Protein AF-A0A382FXB4-F1 (afdb_monomer_lite)

Secondary structure (DSSP, 8-state):
----------------------------S---SEEEEEEES-S---TTPPP-EEEEEEE-SSSPEEEEESSS-----EEEPTTS-EEEETTTT-------EEEEE-TT-EEEEEE-

Organism: NCBI:txid408172

Foldseek 3Di:
DDDDDDDDDDDDDDDDDDDDDPPPPPDPPPPPQKDWDKDWPDPDDDPPDDIKIKIKIWGQDQAKDKDKDQWQDDDKDFDADPVRHTPDIPCVPPDTGRDIDMDIAHHGGMDMDMDD

InterPro domains:
  IPR020481 Intracellular proteinase inhibitor BsuPI [PF12690] (39-116)
  IPR038144 Intracellular proteinase inhibitor [G3DSA:2.60.40.2360] (33-116)

pLDDT: mean 81.65, std 23.63, range [24.41, 98.44]

Radius of gyration: 22.12 Å; chains: 1; bounding box: 51×22×64 Å

Sequence (116 aa):
VLVIGKALVHCALITLSACGARSEQLEPANRVQVAVSVTADQETYAPGDVIELRLELQNDTDRPLVLDFSTSQRYDFTILGSEGDTVWSSSAGRNFMQMLGQETVQPGQNLLYSEQ

Structure (mmCIF, N/CA/C/O backbone):
data_AF-A0A382FXB4-F1
#
_entry.id   AF-A0A382FXB4-F1
#
loop_
_atom_site.group_PDB
_atom_site.id
_atom_site.type_symbol
_atom_site.label_atom_id
_atom_site.label_alt_id
_atom_site.label_comp_id
_atom_site.label_asym_id
_atom_site.label_entity_id
_atom_site.label_seq_id
_atom_site.pdbx_PDB_ins_code
_atom_site.Cartn_x
_atom_site.Cartn_y
_atom_site.Cartn_z
_atom_site.occupancy
_atom_site.B_iso_or_equiv
_atom_site.auth_seq_id
_atom_site.auth_comp_id
_atom_site.auth_asym_id
_atom_site.auth_atom_id
_atom_site.pdbx_PDB_model_num
ATOM 1 N N . VAL A 1 1 ? 23.964 -5.067 -4.891 1.00 33.59 1 VAL A N 1
ATOM 2 C CA . VAL A 1 1 ? 24.653 -5.655 -3.716 1.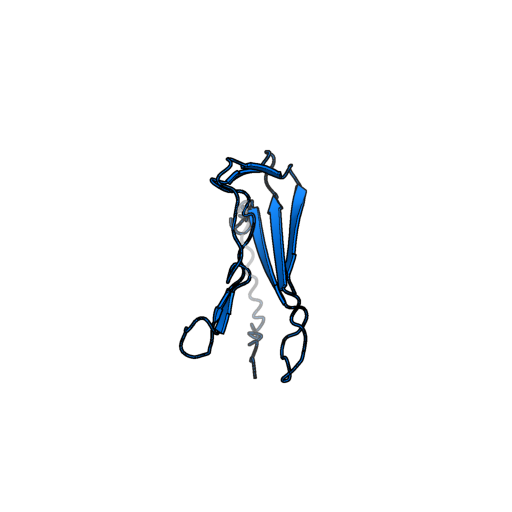00 33.59 1 VAL A CA 1
ATOM 3 C C . VAL A 1 1 ? 24.322 -4.794 -2.513 1.00 33.59 1 VAL A C 1
ATOM 5 O O . VAL A 1 1 ? 24.917 -3.739 -2.336 1.00 33.59 1 VAL A O 1
ATOM 8 N N . LEU A 1 2 ? 23.290 -5.184 -1.768 1.00 24.41 2 LEU A N 1
ATOM 9 C CA . LEU A 1 2 ? 22.816 -4.471 -0.587 1.00 24.41 2 LEU A CA 1
ATOM 10 C C . LEU A 1 2 ? 23.605 -4.984 0.624 1.00 24.41 2 LEU A C 1
ATOM 12 O O . LEU A 1 2 ? 23.471 -6.140 1.014 1.00 24.41 2 LEU A O 1
ATOM 16 N N . VAL A 1 3 ? 24.493 -4.155 1.171 1.00 31.41 3 VAL A N 1
ATOM 17 C CA . VAL A 1 3 ? 25.322 -4.517 2.328 1.00 31.41 3 VAL A CA 1
ATOM 18 C C . VAL A 1 3 ? 24.587 -4.107 3.601 1.00 31.41 3 VAL A C 1
ATOM 20 O O . VAL A 1 3 ? 24.557 -2.932 3.956 1.00 31.41 3 VAL A O 1
ATOM 23 N N . ILE A 1 4 ? 24.001 -5.079 4.301 1.00 37.72 4 ILE A N 1
ATOM 24 C CA . ILE A 1 4 ? 23.424 -4.884 5.636 1.00 37.72 4 ILE A CA 1
ATOM 25 C C . ILE A 1 4 ? 24.563 -5.001 6.657 1.00 37.72 4 ILE A C 1
ATOM 27 O O . ILE A 1 4 ? 25.025 -6.093 6.990 1.00 37.72 4 ILE A O 1
ATOM 31 N N . GLY A 1 5 ? 25.062 -3.859 7.129 1.00 34.69 5 GLY A N 1
ATOM 32 C CA . GLY A 1 5 ? 26.111 -3.794 8.144 1.00 34.69 5 GLY A CA 1
ATOM 33 C C . GLY A 1 5 ? 25.599 -4.225 9.521 1.00 34.69 5 GLY A C 1
ATOM 34 O O . GLY A 1 5 ? 24.890 -3.475 10.185 1.00 34.69 5 GLY A O 1
ATOM 35 N N . LYS A 1 6 ? 25.995 -5.416 9.989 1.00 38.66 6 LYS A N 1
ATOM 36 C CA . LYS A 1 6 ? 25.858 -5.816 11.401 1.00 38.66 6 LYS A CA 1
ATOM 37 C C . LYS A 1 6 ? 26.982 -5.157 12.202 1.00 38.66 6 LYS A C 1
ATOM 39 O O . LYS A 1 6 ? 28.134 -5.575 12.118 1.00 38.66 6 LYS A O 1
ATOM 44 N N . ALA A 1 7 ? 26.652 -4.120 12.966 1.00 38.03 7 ALA A N 1
ATOM 45 C CA . ALA A 1 7 ? 27.581 -3.500 13.902 1.00 38.03 7 ALA A CA 1
ATOM 46 C C . ALA A 1 7 ? 27.934 -4.486 15.034 1.00 38.03 7 ALA A C 1
ATOM 48 O O . ALA A 1 7 ? 27.070 -4.928 15.790 1.00 38.03 7 ALA A O 1
ATOM 49 N N . LEU A 1 8 ? 29.216 -4.838 15.135 1.00 42.81 8 LEU A N 1
ATOM 50 C CA . LEU A 1 8 ? 29.810 -5.569 16.255 1.00 42.81 8 LEU A CA 1
ATOM 51 C C . LEU A 1 8 ? 30.024 -4.595 17.422 1.00 42.81 8 LEU A C 1
ATOM 53 O O . LEU A 1 8 ? 30.941 -3.778 17.378 1.00 42.81 8 LEU A O 1
ATOM 57 N N . VAL A 1 9 ? 29.211 -4.687 18.474 1.00 43.97 9 VAL A N 1
ATOM 58 C CA . VAL A 1 9 ? 29.450 -3.956 19.728 1.00 43.97 9 VAL A CA 1
ATOM 59 C C . VAL A 1 9 ? 30.146 -4.894 20.710 1.00 43.97 9 VAL A C 1
ATOM 61 O O . VAL A 1 9 ? 29.598 -5.915 21.117 1.00 43.97 9 VAL A O 1
ATOM 64 N N . HIS A 1 10 ? 31.393 -4.559 21.041 1.00 32.78 10 HIS A N 1
ATOM 65 C CA . HIS A 1 10 ? 32.232 -5.285 21.989 1.00 32.78 10 HIS A CA 1
ATOM 66 C C . HIS A 1 10 ? 31.715 -5.112 23.424 1.00 32.78 10 HIS A C 1
ATOM 68 O O . HIS A 1 10 ? 31.603 -3.995 23.927 1.00 32.78 10 HIS A O 1
ATOM 74 N N . CYS A 1 11 ? 31.463 -6.238 24.095 1.00 34.72 11 CYS A N 1
ATOM 75 C CA . CYS A 1 11 ? 31.281 -6.328 25.539 1.00 34.72 11 CYS A CA 1
ATOM 76 C C . CYS A 1 11 ? 32.518 -5.793 26.280 1.00 34.72 11 CYS A C 1
ATOM 78 O O . CYS A 1 11 ? 33.592 -6.386 26.200 1.00 34.72 11 CYS A O 1
ATOM 80 N N . ALA A 1 12 ? 32.341 -4.745 27.082 1.00 40.06 12 ALA A N 1
ATOM 81 C CA . ALA A 1 12 ? 33.223 -4.426 28.200 1.00 40.06 12 ALA A CA 1
ATOM 82 C C . ALA A 1 12 ? 32.362 -4.311 29.467 1.00 40.06 12 ALA A C 1
ATOM 84 O O . ALA A 1 12 ? 31.653 -3.329 29.675 1.00 40.06 12 ALA A O 1
ATOM 85 N N . LEU A 1 13 ? 32.386 -5.366 30.285 1.00 45.91 13 LEU A N 1
ATOM 86 C CA . LEU A 1 13 ? 31.783 -5.420 31.616 1.00 45.91 13 LEU A CA 1
ATOM 87 C C . LEU A 1 13 ? 32.699 -4.689 32.605 1.00 45.91 13 LEU A C 1
ATOM 89 O O . LEU A 1 13 ? 33.792 -5.165 32.901 1.00 45.91 13 LEU A O 1
ATOM 93 N N . ILE A 1 14 ? 32.237 -3.563 33.148 1.00 44.84 14 ILE A N 1
ATOM 94 C CA . ILE A 1 14 ? 32.784 -2.964 34.371 1.00 44.84 14 ILE A CA 1
ATOM 95 C C . ILE A 1 14 ? 31.613 -2.826 35.347 1.00 44.84 14 ILE A C 1
ATOM 97 O O . ILE A 1 14 ? 30.758 -1.961 35.181 1.00 44.84 14 ILE A O 1
ATOM 101 N N . THR A 1 15 ? 31.540 -3.707 36.346 1.00 43.84 15 THR A N 1
ATOM 102 C CA . THR A 1 15 ? 30.530 -3.640 37.411 1.00 43.84 15 THR A CA 1
ATOM 103 C C . THR A 1 15 ? 31.100 -2.913 38.625 1.00 43.84 15 THR A C 1
ATOM 105 O O . THR A 1 15 ? 31.953 -3.461 39.324 1.00 43.84 15 THR A O 1
ATOM 108 N N . LEU A 1 16 ? 30.589 -1.715 38.917 1.00 40.19 16 LEU A N 1
ATOM 109 C CA . LEU A 1 16 ? 30.643 -1.129 40.257 1.00 40.19 16 LEU A CA 1
ATOM 110 C C . LEU A 1 16 ? 29.222 -1.083 40.832 1.00 40.19 16 LEU A C 1
ATOM 112 O O . LEU A 1 16 ? 28.312 -0.514 40.237 1.00 40.19 16 LEU A O 1
ATOM 116 N N . SER A 1 17 ? 29.060 -1.721 41.990 1.00 57.00 17 SER A N 1
ATOM 117 C CA . SER A 1 17 ? 27.840 -1.747 42.796 1.00 57.00 17 SER A CA 1
ATO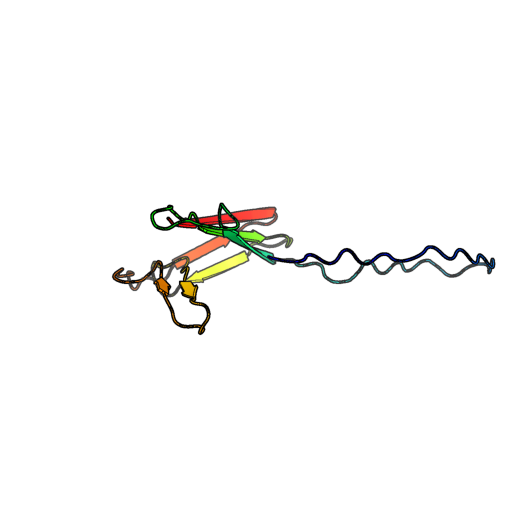M 118 C C . SER A 1 17 ? 27.628 -0.393 43.471 1.00 57.00 17 SER A C 1
ATOM 120 O O . SER A 1 17 ? 28.476 0.053 44.245 1.00 57.00 17 SER A O 1
ATOM 122 N N . ALA A 1 18 ? 26.484 0.234 43.207 1.00 43.00 18 ALA A N 1
ATOM 123 C CA . ALA A 1 18 ? 25.939 1.300 44.033 1.00 43.00 18 ALA A CA 1
ATOM 124 C C . ALA A 1 18 ? 24.439 1.049 44.245 1.00 43.00 18 ALA A C 1
ATOM 126 O O . ALA A 1 18 ? 23.689 0.747 43.320 1.00 43.00 18 ALA A O 1
ATOM 127 N N . CYS A 1 19 ? 24.048 1.110 45.511 1.00 51.81 19 CYS A N 1
ATOM 128 C CA . CYS A 1 19 ? 22.743 0.773 46.053 1.00 51.81 19 CYS A CA 1
ATOM 129 C C . CYS A 1 19 ? 21.643 1.731 45.554 1.00 51.81 19 CYS A C 1
ATOM 131 O O . CYS A 1 19 ? 21.826 2.943 45.595 1.00 51.81 19 CYS A O 1
ATOM 133 N N . GLY A 1 20 ? 20.487 1.184 45.162 1.00 49.84 20 GLY A N 1
ATOM 134 C CA . GLY A 1 20 ? 19.193 1.873 45.210 1.00 49.84 20 GLY A CA 1
ATOM 135 C C . GLY A 1 20 ? 19.003 3.097 44.309 1.00 49.84 20 GLY A C 1
ATOM 136 O O . GLY A 1 20 ? 18.843 4.206 44.805 1.00 49.84 20 GLY A O 1
ATOM 137 N N . ALA A 1 21 ? 18.856 2.877 43.004 1.00 40.59 21 ALA A N 1
ATOM 138 C CA . ALA A 1 21 ? 18.048 3.745 42.154 1.00 40.59 21 ALA A CA 1
ATOM 139 C C . ALA A 1 21 ? 17.050 2.862 41.403 1.00 40.59 21 ALA A C 1
ATOM 141 O O . ALA A 1 21 ? 17.425 1.922 40.706 1.00 40.59 21 ALA A O 1
ATOM 142 N N . ARG A 1 22 ? 15.765 3.133 41.637 1.00 41.84 22 ARG A N 1
ATOM 143 C CA . ARG A 1 22 ? 14.611 2.542 40.960 1.00 41.84 22 ARG A CA 1
ATOM 144 C C . ARG A 1 22 ? 14.884 2.501 39.456 1.00 41.84 22 ARG A C 1
ATOM 146 O O . ARG A 1 22 ? 15.084 3.544 38.844 1.00 41.84 22 ARG A O 1
ATOM 153 N N . SER A 1 23 ? 14.915 1.300 38.886 1.00 42.44 23 SER A N 1
ATOM 154 C CA . SER A 1 23 ? 15.028 1.088 37.447 1.00 42.44 23 SER A CA 1
ATOM 155 C C . SER A 1 23 ? 13.754 1.599 36.777 1.00 42.44 23 SER A C 1
ATOM 157 O O . SER A 1 23 ? 12.818 0.845 36.534 1.00 42.44 23 SER A O 1
ATOM 159 N N . GLU A 1 24 ? 13.690 2.895 36.491 1.00 50.75 24 GLU A N 1
ATOM 160 C CA . GLU A 1 24 ? 12.840 3.400 35.419 1.00 50.75 24 GLU A CA 1
ATOM 161 C C . GLU A 1 24 ? 13.532 3.025 34.112 1.00 50.75 24 GLU A C 1
ATOM 163 O O . GLU A 1 24 ? 14.180 3.831 33.449 1.00 50.75 24 GLU A O 1
ATOM 168 N N . GLN A 1 25 ? 13.440 1.738 33.779 1.00 41.00 25 GLN A N 1
ATOM 169 C CA . GLN A 1 25 ? 13.664 1.283 32.425 1.00 41.00 25 GLN A CA 1
ATOM 170 C C . GLN A 1 25 ? 12.502 1.830 31.599 1.00 41.00 25 GLN A C 1
ATOM 172 O O . GLN A 1 25 ? 11.452 1.207 31.456 1.00 41.00 25 GLN A O 1
ATOM 177 N N . LEU A 1 26 ? 12.662 3.066 31.133 1.00 47.16 26 LEU A N 1
ATOM 178 C CA . LEU A 1 26 ? 11.868 3.596 30.044 1.00 47.16 26 LEU A CA 1
ATOM 179 C C . LEU A 1 26 ? 12.305 2.823 28.803 1.00 47.16 26 LEU A C 1
ATOM 181 O O . LEU A 1 26 ? 13.272 3.171 28.128 1.00 47.16 26 LEU A O 1
ATOM 185 N N . GLU A 1 27 ? 11.609 1.711 28.575 1.00 56.81 27 GLU A N 1
ATOM 186 C CA . GLU A 1 27 ? 11.511 1.042 27.283 1.00 56.81 27 GLU A CA 1
ATOM 187 C C . GLU A 1 27 ? 11.429 2.109 26.178 1.00 56.81 27 GLU A C 1
ATOM 189 O O . GLU A 1 27 ? 10.722 3.110 26.359 1.00 56.81 27 GLU A O 1
ATOM 194 N N . PRO A 1 28 ? 12.149 1.948 25.054 1.00 50.91 28 PRO A N 1
ATOM 195 C CA . PRO A 1 28 ? 12.221 2.977 24.030 1.00 50.91 28 PRO A CA 1
ATOM 196 C C . PRO A 1 28 ? 10.804 3.355 23.594 1.00 50.91 28 PRO A C 1
ATOM 198 O O . PRO A 1 28 ? 10.043 2.529 23.090 1.00 50.91 28 PRO A O 1
ATOM 201 N N . ALA A 1 29 ? 10.444 4.618 23.817 1.00 53.75 29 ALA A N 1
ATOM 202 C CA . ALA A 1 29 ? 9.155 5.199 23.472 1.00 53.75 29 ALA A CA 1
ATOM 203 C C . ALA A 1 29 ? 9.022 5.402 21.953 1.00 53.75 29 ALA A C 1
ATOM 205 O O . ALA A 1 29 ? 8.762 6.503 21.481 1.00 53.75 29 ALA A O 1
ATOM 206 N N . ASN A 1 30 ? 9.182 4.328 21.185 1.00 50.28 30 ASN A N 1
ATOM 207 C CA . ASN A 1 30 ? 8.714 4.249 19.813 1.00 50.28 30 ASN A CA 1
ATOM 208 C C . ASN A 1 30 ? 7.673 3.133 19.717 1.00 50.28 30 ASN A C 1
ATOM 210 O O . ASN A 1 30 ? 7.855 2.146 19.007 1.00 50.28 30 ASN A O 1
ATOM 214 N N . ARG A 1 31 ? 6.580 3.264 20.482 1.00 63.03 31 ARG A N 1
ATOM 215 C CA . ARG A 1 31 ? 5.377 2.471 20.221 1.00 63.03 31 ARG A CA 1
ATOM 216 C C . ARG A 1 31 ? 4.775 3.022 18.938 1.00 63.03 31 ARG A C 1
ATOM 218 O O . ARG A 1 31 ? 3.990 3.964 18.979 1.00 63.03 31 ARG A O 1
ATOM 225 N N . VAL A 1 32 ? 5.215 2.489 17.805 1.00 68.69 32 VAL A N 1
ATOM 226 C CA . VAL A 1 32 ? 4.481 2.610 16.547 1.00 68.69 32 VAL A CA 1
ATOM 227 C C . VAL A 1 32 ? 3.108 2.006 16.825 1.00 68.69 32 VAL A C 1
ATOM 229 O O . VAL A 1 32 ? 3.013 0.826 17.132 1.00 68.69 32 VAL A O 1
ATOM 232 N N . GLN A 1 33 ? 2.068 2.839 16.854 1.00 85.38 33 GLN A N 1
ATOM 233 C CA . GLN A 1 33 ? 0.703 2.381 17.146 1.00 85.38 33 GLN A CA 1
ATOM 234 C C . GLN A 1 33 ? -0.056 2.036 15.863 1.00 85.38 33 GLN A C 1
ATOM 236 O O . GLN A 1 33 ? -1.049 1.327 15.899 1.00 85.38 33 GLN A O 1
ATOM 241 N N . VAL A 1 34 ? 0.415 2.536 14.722 1.00 92.56 34 VAL A N 1
ATOM 242 C CA . VAL A 1 34 ? -0.032 2.112 13.399 1.00 92.56 34 VAL A CA 1
ATOM 243 C C . VAL A 1 34 ? 1.220 1.840 12.586 1.00 92.56 34 VAL A C 1
ATOM 245 O O . VAL A 1 34 ? 2.017 2.755 12.369 1.00 92.56 34 VAL A O 1
ATOM 248 N N . ALA A 1 35 ? 1.418 0.590 12.188 1.00 94.75 35 ALA A N 1
ATOM 249 C CA . ALA A 1 35 ? 2.548 0.182 11.369 1.00 94.75 35 ALA A CA 1
ATOM 250 C C . ALA A 1 35 ? 2.098 0.054 9.915 1.00 94.75 35 ALA A C 1
ATOM 252 O O . ALA A 1 35 ? 1.034 -0.489 9.636 1.00 94.75 35 ALA A O 1
ATOM 253 N N . VAL A 1 36 ? 2.909 0.561 8.991 1.00 96.06 36 VAL A N 1
ATOM 254 C CA . VAL A 1 36 ? 2.690 0.397 7.553 1.00 96.06 36 VAL A CA 1
ATOM 255 C C . VAL A 1 36 ? 3.934 -0.237 6.963 1.00 96.06 36 VAL A C 1
ATOM 257 O O . VAL A 1 36 ? 5.045 0.236 7.214 1.00 96.06 36 VAL A O 1
ATOM 260 N N . SER A 1 37 ? 3.756 -1.297 6.186 1.00 96.75 37 SER A N 1
ATOM 261 C CA . SER A 1 37 ? 4.839 -1.957 5.473 1.00 96.75 37 SER A CA 1
ATOM 262 C C . SER A 1 37 ? 4.501 -2.102 3.995 1.00 96.75 37 SER A C 1
ATOM 264 O O . SER A 1 37 ? 3.350 -2.314 3.615 1.00 96.75 37 SER A O 1
ATOM 266 N N . VAL A 1 38 ? 5.524 -1.950 3.158 1.00 97.19 38 VAL A N 1
ATOM 267 C CA . VAL A 1 38 ? 5.461 -2.246 1.729 1.00 97.19 38 VAL A CA 1
ATOM 268 C C . VAL A 1 38 ? 6.519 -3.292 1.445 1.00 97.19 38 VAL A C 1
ATOM 270 O O . VAL A 1 38 ? 7.679 -3.120 1.823 1.00 97.19 38 VAL A O 1
ATOM 273 N N . THR A 1 39 ? 6.118 -4.381 0.803 1.00 97.62 39 THR A N 1
ATOM 274 C CA . THR A 1 39 ? 7.011 -5.484 0.450 1.00 97.62 39 THR A CA 1
ATOM 275 C C . THR A 1 39 ? 6.834 -5.854 -1.011 1.00 97.62 39 THR A C 1
ATOM 277 O O . THR A 1 39 ? 5.764 -5.664 -1.586 1.00 97.62 39 THR A O 1
ATOM 280 N N . ALA A 1 40 ? 7.905 -6.370 -1.597 1.00 97.19 40 ALA A N 1
ATOM 281 C CA . ALA A 1 40 ? 7.871 -7.074 -2.865 1.00 97.19 40 ALA A CA 1
ATOM 282 C C . ALA A 1 40 ? 8.156 -8.558 -2.587 1.00 97.19 40 ALA A C 1
ATOM 284 O O . ALA A 1 40 ? 8.770 -8.884 -1.566 1.00 97.19 40 ALA A O 1
ATOM 285 N N . ASP A 1 41 ? 7.707 -9.459 -3.453 1.00 97.44 41 ASP A N 1
ATOM 286 C CA . ASP A 1 41 ? 7.892 -10.901 -3.270 1.00 97.44 41 ASP A CA 1
ATOM 287 C C . ASP A 1 41 ? 9.357 -11.349 -3.391 1.00 97.44 41 ASP A C 1
ATOM 289 O O . ASP A 1 41 ? 9.740 -12.364 -2.805 1.00 97.44 41 ASP A O 1
ATOM 293 N N . GLN A 1 42 ? 10.186 -10.579 -4.100 1.00 96.25 42 GLN A N 1
ATOM 294 C CA . GLN A 1 42 ? 11.606 -10.850 -4.333 1.00 96.25 42 GLN A CA 1
ATOM 295 C C . GLN A 1 42 ? 12.479 -9.590 -4.200 1.00 96.25 42 GLN A C 1
ATOM 297 O O . GLN A 1 42 ? 12.020 -8.454 -4.339 1.00 96.25 42 GLN A O 1
ATOM 302 N N . GLU A 1 43 ? 13.779 -9.797 -3.955 1.00 93.94 43 GLU A N 1
ATOM 303 C CA . GLU A 1 43 ? 14.779 -8.718 -3.874 1.00 93.94 43 GLU A CA 1
ATOM 304 C C . GLU A 1 43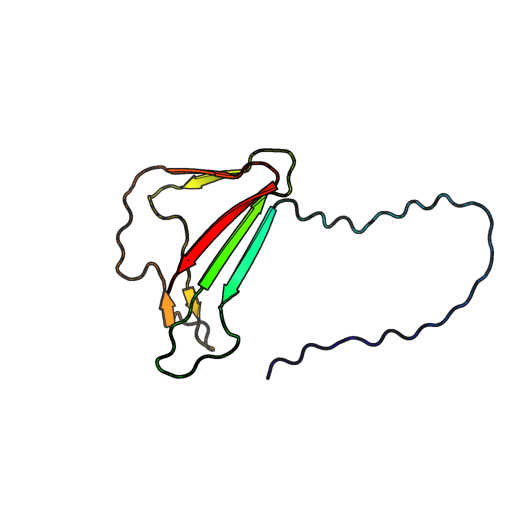 ? 15.256 -8.232 -5.254 1.00 93.94 43 GLU A C 1
ATOM 306 O O . GLU A 1 43 ? 15.708 -7.095 -5.397 1.00 93.94 43 GLU A O 1
ATOM 311 N N . THR A 1 44 ? 15.195 -9.098 -6.267 1.00 94.25 44 THR A N 1
ATOM 312 C CA . THR A 1 44 ? 15.686 -8.841 -7.628 1.00 94.25 44 THR A CA 1
ATOM 313 C C . THR A 1 44 ? 14.801 -9.536 -8.651 1.00 94.25 44 THR A C 1
ATOM 315 O O . THR A 1 44 ? 14.418 -10.678 -8.416 1.00 94.25 44 THR A O 1
ATOM 318 N N . TYR A 1 45 ? 14.584 -8.892 -9.798 1.00 94.19 45 TYR A N 1
ATOM 319 C CA . TYR A 1 45 ? 13.753 -9.399 -10.893 1.00 94.19 45 TYR A CA 1
ATOM 320 C C . TYR A 1 45 ? 14.532 -9.382 -12.210 1.00 94.19 45 TYR A C 1
ATOM 322 O O . TYR A 1 45 ? 15.285 -8.442 -12.490 1.00 94.19 45 TYR A O 1
ATOM 330 N N . ALA A 1 46 ? 14.354 -10.416 -13.021 1.00 95.12 46 ALA A N 1
ATOM 331 C CA . ALA A 1 46 ? 14.800 -10.482 -14.401 1.00 95.12 46 ALA A CA 1
ATOM 332 C C . ALA A 1 46 ? 13.743 -9.882 -15.352 1.00 95.12 46 ALA A C 1
ATOM 334 O O . ALA A 1 46 ? 12.564 -9.772 -15.007 1.00 95.12 46 ALA A O 1
ATOM 335 N N . PRO A 1 47 ? 14.130 -9.494 -16.582 1.00 93.75 47 PRO A N 1
ATOM 336 C CA . PRO A 1 47 ? 13.164 -9.063 -17.584 1.00 93.75 47 PRO A CA 1
ATOM 337 C C . PRO A 1 47 ? 12.094 -10.134 -17.839 1.00 93.75 47 PRO A C 1
ATOM 339 O O . PRO A 1 47 ? 12.418 -11.249 -18.244 1.00 93.75 47 PRO A O 1
ATOM 342 N N . GLY A 1 48 ? 10.826 -9.763 -17.654 1.00 93.00 48 GLY A N 1
ATOM 343 C CA . GLY A 1 48 ? 9.671 -10.648 -17.838 1.00 93.00 48 GLY A CA 1
ATOM 344 C C . GLY A 1 48 ? 9.124 -11.270 -16.552 1.00 93.00 48 GLY A C 1
ATOM 345 O O . GLY A 1 48 ? 8.065 -11.893 -16.614 1.00 93.00 48 GLY A O 1
ATOM 346 N N . ASP A 1 49 ? 9.789 -11.082 -15.411 1.00 94.88 49 ASP A N 1
ATOM 347 C CA . ASP A 1 49 ? 9.248 -11.507 -14.121 1.00 94.88 49 ASP A CA 1
ATOM 348 C C . ASP A 1 49 ? 8.010 -10.681 -13.742 1.00 94.88 49 ASP A C 1
ATOM 350 O O . ASP A 1 49 ? 7.907 -9.490 -14.051 1.00 94.88 49 ASP A O 1
ATOM 354 N N . VAL A 1 50 ? 7.076 -11.328 -13.045 1.00 94.38 50 VAL A N 1
ATOM 355 C CA . VAL A 1 50 ? 5.936 -10.665 -12.403 1.00 94.38 50 VAL A CA 1
ATOM 356 C C . VAL A 1 50 ? 6.384 -10.191 -11.026 1.00 94.38 50 VAL A C 1
ATOM 358 O O . VAL A 1 50 ? 7.016 -10.953 -10.296 1.00 94.38 50 VAL A O 1
ATOM 361 N N . ILE A 1 51 ? 6.062 -8.945 -10.687 1.00 95.31 51 ILE A N 1
ATOM 362 C CA . ILE A 1 51 ? 6.383 -8.341 -9.392 1.00 95.31 51 ILE A CA 1
ATOM 363 C C . ILE A 1 51 ? 5.100 -8.324 -8.570 1.00 95.31 51 ILE A C 1
ATOM 365 O O . ILE A 1 51 ? 4.164 -7.625 -8.936 1.00 95.31 51 ILE A O 1
ATOM 369 N N . GLU A 1 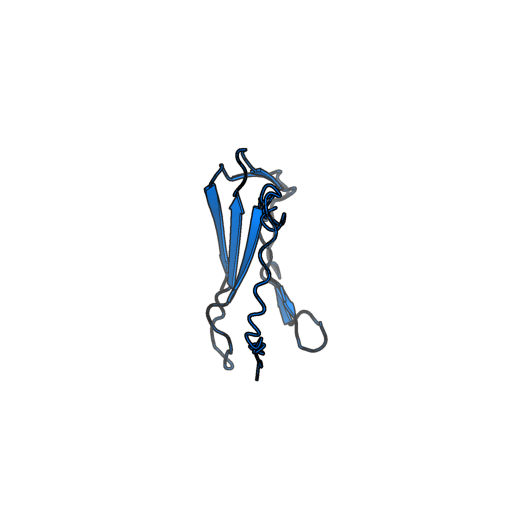52 ? 5.053 -9.040 -7.450 1.00 97.19 52 GLU A N 1
ATOM 370 C CA . GLU A 1 52 ? 3.937 -8.933 -6.512 1.00 97.19 52 GLU A CA 1
ATOM 371 C C . GLU A 1 52 ? 4.287 -7.941 -5.400 1.00 97.19 52 GLU A C 1
ATOM 373 O O . GLU A 1 52 ? 5.174 -8.171 -4.572 1.00 97.19 52 GLU A O 1
ATOM 378 N N . LEU A 1 53 ? 3.552 -6.833 -5.353 1.00 98.00 53 LEU A N 1
ATOM 379 C CA . LEU A 1 53 ? 3.675 -5.816 -4.314 1.00 98.00 53 LEU A CA 1
ATOM 380 C C . LEU A 1 53 ? 2.594 -6.014 -3.260 1.00 98.00 53 LEU A C 1
ATOM 382 O O . LEU A 1 53 ? 1.430 -6.235 -3.591 1.00 98.00 53 LEU A O 1
ATOM 386 N N . ARG A 1 54 ? 2.958 -5.879 -1.982 1.00 98.44 54 ARG A N 1
ATOM 387 C CA . ARG A 1 54 ? 2.011 -5.899 -0.861 1.00 98.44 54 ARG A CA 1
ATOM 388 C C . ARG A 1 54 ? 2.153 -4.655 -0.003 1.00 98.44 54 ARG A C 1
ATOM 390 O O . ARG A 1 54 ? 3.264 -4.272 0.353 1.00 98.44 54 ARG A O 1
ATOM 397 N N . LEU A 1 55 ? 1.016 -4.062 0.348 1.00 98.31 55 LEU A N 1
ATOM 398 C CA . LEU A 1 55 ? 0.891 -2.981 1.322 1.00 98.31 55 LEU A CA 1
ATOM 399 C C . LEU A 1 55 ? 0.098 -3.523 2.502 1.00 98.31 55 LEU A C 1
ATOM 401 O O . LEU A 1 55 ? -1.046 -3.943 2.335 1.00 98.31 55 LEU A O 1
ATOM 405 N N . GLU A 1 56 ? 0.697 -3.483 3.681 1.00 98.19 56 GLU A N 1
ATOM 406 C CA . GLU A 1 56 ? 0.057 -3.886 4.924 1.00 98.19 56 GLU A CA 1
ATOM 407 C C . GLU A 1 56 ? 0.008 -2.703 5.882 1.00 98.19 56 GLU A C 1
ATOM 409 O O . GLU A 1 56 ? 1.025 -2.062 6.146 1.00 98.19 56 GLU A O 1
ATOM 414 N N . LEU A 1 57 ? -1.180 -2.425 6.409 1.00 97.94 57 LEU A N 1
ATOM 415 C CA . LEU A 1 57 ? -1.391 -1.507 7.515 1.00 97.94 57 LEU A CA 1
ATOM 416 C C . LEU A 1 57 ? -1.880 -2.307 8.716 1.00 97.94 57 LEU A C 1
ATOM 418 O O . LEU A 1 57 ? -2.907 -2.972 8.634 1.00 97.94 57 LEU A O 1
ATOM 422 N N . GLN A 1 58 ? -1.190 -2.190 9.841 1.00 97.31 58 GLN A N 1
ATOM 423 C CA . GLN A 1 58 ? -1.546 -2.819 11.105 1.00 97.31 58 GLN A CA 1
ATOM 424 C C . GLN A 1 58 ? -1.950 -1.749 12.120 1.00 97.31 58 GLN A C 1
ATOM 426 O O . GLN A 1 58 ? -1.216 -0.783 12.345 1.00 97.31 58 GLN A O 1
ATOM 431 N N . ASN A 1 59 ? -3.123 -1.917 12.732 1.00 97.12 59 ASN A N 1
ATOM 432 C CA . ASN A 1 59 ? -3.597 -1.048 13.804 1.00 97.12 59 ASN A CA 1
ATOM 433 C C . ASN A 1 59 ? -3.260 -1.652 15.176 1.00 97.12 59 ASN A C 1
ATOM 435 O O . ASN A 1 59 ? -4.045 -2.412 15.735 1.00 97.12 59 ASN A O 1
ATOM 439 N N . ASP A 1 60 ? -2.123 -1.260 15.744 1.00 95.38 60 ASP A N 1
ATOM 440 C CA . ASP A 1 60 ? -1.677 -1.647 17.090 1.00 95.38 60 ASP A CA 1
ATOM 441 C C . ASP A 1 60 ? -2.186 -0.703 18.197 1.00 95.38 60 ASP A C 1
ATOM 443 O O . ASP A 1 60 ? -1.733 -0.765 19.345 1.00 95.38 60 ASP A O 1
ATOM 447 N N . THR A 1 61 ? -3.120 0.198 17.876 1.00 93.75 61 THR A N 1
ATOM 448 C CA . THR A 1 61 ? -3.793 1.027 18.882 1.00 93.75 61 THR A CA 1
ATOM 449 C C . THR A 1 61 ? -4.881 0.230 19.614 1.00 93.75 61 THR A C 1
ATOM 451 O O . THR A 1 61 ? -5.296 -0.852 19.204 1.00 93.75 61 THR A O 1
ATOM 454 N N . ASP A 1 62 ? -5.406 0.808 20.691 1.00 95.94 62 ASP A N 1
ATOM 455 C CA . ASP A 1 62 ? -6.581 0.326 21.421 1.00 95.94 62 ASP A CA 1
ATOM 456 C C . ASP A 1 62 ? -7.913 0.878 20.874 1.00 95.94 62 ASP A C 1
ATOM 458 O O . ASP A 1 62 ? -8.970 0.672 21.477 1.00 95.94 62 ASP A O 1
ATOM 462 N N . ARG A 1 63 ? -7.890 1.589 19.737 1.00 96.06 63 ARG A N 1
ATOM 463 C CA . ARG A 1 63 ? -9.067 2.226 19.129 1.00 96.06 63 ARG A CA 1
ATOM 464 C C . ARG A 1 63 ? -9.209 1.876 17.644 1.00 96.06 63 ARG A C 1
ATOM 466 O O . ARG A 1 63 ? -8.227 1.559 16.983 1.00 96.06 63 ARG A O 1
ATOM 473 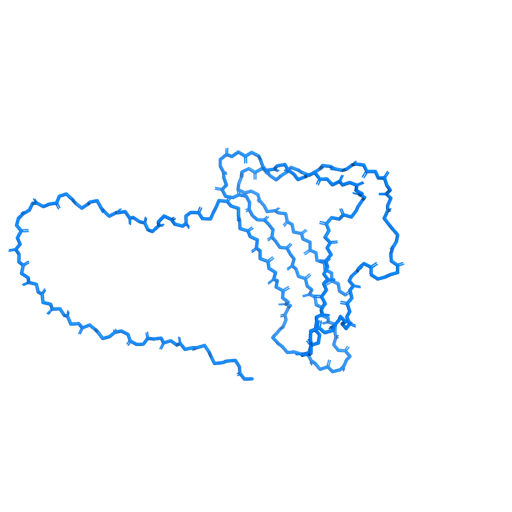N N . PRO A 1 64 ? -10.421 1.930 17.073 1.00 97.44 64 PRO A N 1
ATOM 474 C CA . PRO A 1 64 ? -10.581 1.770 15.632 1.00 97.44 64 PRO A CA 1
ATOM 475 C C . PRO A 1 64 ? -9.832 2.870 14.867 1.00 97.44 64 PRO A C 1
ATOM 477 O O . PRO A 1 64 ? -9.966 4.052 15.189 1.00 97.44 64 PRO A O 1
ATOM 480 N N . LEU A 1 65 ? -9.079 2.481 13.838 1.00 97.25 65 LEU A N 1
ATOM 481 C CA . LEU A 1 65 ? -8.490 3.396 12.867 1.00 97.25 65 LEU A CA 1
ATOM 482 C C . LEU A 1 65 ? -9.464 3.563 11.705 1.00 97.25 65 LEU A C 1
ATOM 484 O O . LEU A 1 65 ? -9.808 2.588 11.040 1.00 97.25 65 LEU A O 1
ATOM 488 N N . VAL A 1 66 ? -9.895 4.796 11.461 1.00 96.94 66 VAL A N 1
ATOM 489 C CA . VAL A 1 66 ? -10.791 5.143 10.357 1.00 96.94 66 VAL A CA 1
ATOM 490 C C . VAL A 1 66 ? -9.985 5.811 9.247 1.00 96.94 66 VAL A C 1
ATOM 492 O O . VAL A 1 66 ? -9.280 6.785 9.500 1.00 96.94 66 VAL A O 1
ATOM 495 N N . LEU A 1 67 ? -10.084 5.271 8.034 1.00 96.69 67 LEU A N 1
ATOM 496 C CA . LEU A 1 67 ? -9.459 5.784 6.820 1.00 96.69 67 LEU A CA 1
ATOM 497 C C . LEU A 1 67 ? -10.550 6.313 5.891 1.00 96.69 67 LEU A C 1
ATOM 499 O O . LEU A 1 67 ? -11.399 5.544 5.440 1.00 96.69 67 LEU A O 1
ATOM 503 N N . ASP A 1 68 ? -10.513 7.609 5.602 1.00 96.75 68 ASP A N 1
ATOM 504 C CA . ASP A 1 68 ? -11.455 8.267 4.700 1.00 96.75 68 ASP A CA 1
ATOM 505 C C . ASP A 1 68 ? -10.842 8.448 3.307 1.00 96.75 68 ASP A C 1
ATOM 507 O O . ASP A 1 68 ? -9.688 8.852 3.156 1.00 96.75 68 ASP A O 1
ATOM 511 N N . PHE A 1 69 ? -11.641 8.195 2.274 1.00 96.44 69 PHE A N 1
ATOM 512 C CA . PHE A 1 69 ? -11.239 8.263 0.873 1.00 96.44 69 PHE A CA 1
ATOM 513 C C . PHE A 1 69 ? -12.197 9.157 0.093 1.00 96.44 69 PHE A C 1
ATOM 515 O O . PHE A 1 69 ? -13.415 9.052 0.225 1.00 96.44 69 PHE A O 1
ATOM 522 N N . SER A 1 70 ? -11.655 10.011 -0.774 1.00 95.19 70 SER A N 1
ATOM 523 C CA . SER A 1 70 ? -12.444 10.886 -1.651 1.00 95.19 70 SER A CA 1
ATOM 524 C C . SER A 1 70 ? -12.923 10.199 -2.936 1.00 95.19 70 SER A C 1
ATOM 526 O O . SER A 1 70 ? -13.774 10.737 -3.645 1.00 95.19 70 SER A O 1
ATOM 528 N N . THR A 1 71 ? -12.379 9.018 -3.243 1.00 95.69 71 THR A N 1
ATOM 529 C CA . THR A 1 71 ? -12.714 8.213 -4.423 1.00 95.69 71 THR A CA 1
ATOM 530 C C . THR A 1 71 ? -12.794 6.724 -4.070 1.00 95.69 71 THR A C 1
ATOM 532 O O . THR A 1 71 ? -12.551 6.304 -2.934 1.00 95.69 71 THR A O 1
ATOM 535 N N . SER A 1 72 ? -13.096 5.884 -5.063 1.00 95.31 72 SER A N 1
ATOM 536 C CA . SER A 1 72 ? -13.034 4.427 -4.917 1.00 95.31 72 SER A CA 1
ATOM 537 C C . SER A 1 72 ? -11.609 3.855 -4.837 1.00 95.31 72 SER A C 1
ATOM 539 O O . SER A 1 72 ? -11.473 2.647 -4.665 1.00 95.31 72 SER A O 1
ATOM 541 N N . GLN A 1 73 ? -10.554 4.663 -4.990 1.00 96.56 73 GLN A N 1
ATOM 542 C CA . GLN A 1 73 ? -9.170 4.198 -4.858 1.00 96.56 73 GLN A CA 1
ATOM 543 C C . GLN A 1 73 ? -8.834 3.899 -3.388 1.00 96.56 73 GLN A C 1
ATOM 545 O O . GLN A 1 73 ? -9.291 4.610 -2.491 1.00 96.56 73 GLN A O 1
ATOM 550 N N . ARG A 1 74 ? -8.057 2.836 -3.140 1.00 95.50 74 ARG A N 1
ATOM 551 C CA . ARG A 1 74 ? -7.640 2.410 -1.787 1.00 95.50 74 ARG A CA 1
ATOM 552 C C . ARG A 1 74 ? -6.135 2.363 -1.584 1.00 95.50 74 ARG A C 1
ATOM 554 O O . ARG A 1 74 ? -5.653 2.700 -0.510 1.00 95.50 74 ARG A O 1
ATOM 561 N N . TYR A 1 75 ? -5.408 2.008 -2.632 1.00 96.06 75 TYR A N 1
ATOM 562 C CA . TYR A 1 75 ? -3.956 2.009 -2.670 1.00 96.06 75 TYR A CA 1
ATOM 563 C C . TYR A 1 75 ? -3.482 2.544 -4.024 1.00 96.06 75 TYR A C 1
ATOM 565 O O . TYR A 1 75 ? -4.251 2.610 -4.992 1.00 96.06 75 TYR A O 1
ATOM 573 N N . ASP A 1 76 ? -2.210 2.925 -4.079 1.00 96.25 76 ASP A N 1
ATOM 574 C CA . ASP A 1 76 ? -1.493 3.153 -5.327 1.00 96.25 76 ASP A CA 1
ATOM 575 C C . ASP A 1 76 ? -0.020 2.792 -5.139 1.00 96.25 76 ASP A C 1
ATOM 577 O O . ASP A 1 76 ? 0.654 3.347 -4.270 1.00 96.25 76 ASP A O 1
ATOM 581 N N . PHE A 1 77 ? 0.476 1.862 -5.947 1.00 97.19 77 PHE A N 1
ATOM 582 C CA . PHE A 1 77 ? 1.895 1.561 -6.037 1.00 97.19 77 PHE A CA 1
ATOM 583 C C . PHE A 1 77 ? 2.529 2.320 -7.194 1.00 97.19 77 PHE A C 1
ATOM 585 O O . PHE A 1 77 ? 1.962 2.434 -8.279 1.00 97.19 77 PHE A O 1
ATOM 592 N N . THR A 1 78 ? 3.745 2.804 -6.972 1.00 96.25 78 THR A N 1
ATOM 593 C CA . THR A 1 78 ? 4.584 3.405 -8.008 1.00 96.25 78 THR A CA 1
ATOM 594 C C . THR A 1 78 ? 5.984 2.827 -7.891 1.00 96.25 78 THR A C 1
ATOM 596 O O . THR A 1 78 ? 6.569 2.838 -6.808 1.00 96.25 78 THR A O 1
ATOM 599 N N . ILE A 1 79 ? 6.520 2.330 -9.002 1.00 94.62 79 ILE A N 1
ATOM 600 C CA . ILE A 1 79 ? 7.913 1.901 -9.103 1.00 94.62 79 ILE A CA 1
ATOM 601 C C . ILE A 1 79 ? 8.690 3.040 -9.753 1.00 94.62 79 ILE A C 1
ATOM 603 O O . ILE A 1 79 ? 8.320 3.538 -10.821 1.00 94.62 79 ILE A O 1
ATOM 607 N N . LEU A 1 80 ? 9.767 3.449 -9.086 1.00 95.38 80 LEU A N 1
ATOM 608 C CA . LEU A 1 80 ? 10.674 4.480 -9.568 1.00 95.38 80 LEU A CA 1
ATOM 609 C C . LEU A 1 80 ? 11.945 3.845 -10.135 1.00 95.38 80 LEU A C 1
ATOM 611 O O . LEU A 1 80 ? 12.488 2.899 -9.561 1.00 95.38 80 LEU A O 1
ATOM 615 N N . GLY A 1 81 ? 12.416 4.386 -11.253 1.00 93.06 81 GLY A N 1
ATOM 616 C CA . GLY A 1 81 ? 13.725 4.104 -11.815 1.00 93.06 81 GLY A CA 1
ATOM 617 C C . GLY A 1 81 ? 14.845 4.694 -10.959 1.00 93.06 81 GLY A C 1
ATOM 618 O O . GLY A 1 81 ? 14.622 5.438 -10.001 1.00 93.06 81 GLY A O 1
ATOM 619 N N . SER A 1 82 ? 16.090 4.381 -11.318 1.00 94.25 82 SER A N 1
ATOM 620 C CA . SER A 1 82 ? 17.274 4.872 -10.598 1.00 94.25 82 SER A CA 1
ATOM 621 C C . SER A 1 82 ? 17.429 6.392 -10.633 1.00 94.25 82 SER A C 1
ATOM 623 O O . SER A 1 82 ? 18.084 6.954 -9.758 1.00 94.25 82 SER A O 1
ATOM 625 N N . GLU A 1 83 ? 16.844 7.055 -11.631 1.00 95.62 83 GLU A N 1
ATOM 626 C CA . GLU A 1 83 ? 16.855 8.515 -11.760 1.00 95.62 83 GLU A CA 1
ATOM 627 C C . GLU A 1 83 ? 15.667 9.174 -11.032 1.00 95.62 83 GLU A C 1
ATOM 629 O O . GLU A 1 83 ? 15.556 10.398 -11.005 1.00 95.62 83 GLU A O 1
ATOM 634 N N . GLY A 1 84 ? 14.802 8.374 -10.393 1.00 93.88 84 GLY A N 1
ATOM 635 C CA . GLY A 1 84 ? 13.595 8.833 -9.702 1.00 93.88 84 GLY A CA 1
ATOM 636 C C . GLY A 1 84 ? 12.389 9.039 -10.623 1.00 93.88 84 GLY A C 1
ATOM 637 O O . GLY A 1 84 ? 11.346 9.506 -10.167 1.00 93.88 84 GLY A O 1
ATOM 638 N N . ASP A 1 85 ? 12.508 8.695 -11.904 1.00 95.88 85 ASP A N 1
ATOM 639 C CA . ASP A 1 85 ? 11.415 8.688 -12.868 1.00 95.88 85 ASP A CA 1
ATOM 640 C C . ASP A 1 85 ? 10.432 7.543 -12.588 1.00 95.88 85 ASP A C 1
ATOM 642 O O . ASP A 1 85 ? 10.810 6.467 -12.137 1.00 95.88 85 ASP A O 1
ATOM 646 N N . THR A 1 86 ? 9.140 7.762 -12.834 1.00 95.69 86 THR A N 1
ATOM 647 C CA . THR A 1 86 ? 8.142 6.691 -12.703 1.00 95.69 86 THR A CA 1
ATOM 648 C C . THR A 1 86 ? 8.242 5.737 -13.885 1.00 95.69 86 THR A C 1
ATOM 650 O O . THR A 1 86 ? 7.929 6.119 -15.011 1.00 95.69 86 THR A O 1
ATOM 653 N N . VAL A 1 87 ? 8.615 4.486 -13.616 1.00 94.75 87 VAL A N 1
ATOM 654 C CA . VAL A 1 87 ? 8.693 3.428 -14.638 1.00 94.75 87 VAL A CA 1
ATOM 655 C C . VAL A 1 87 ? 7.414 2.598 -14.708 1.00 94.75 87 VAL A C 1
ATOM 657 O O . VAL A 1 87 ? 7.112 2.013 -15.746 1.00 94.75 87 VAL A O 1
ATOM 660 N N . TRP A 1 88 ? 6.641 2.565 -13.620 1.00 94.75 88 TRP A N 1
ATOM 661 C CA . TRP A 1 88 ? 5.347 1.893 -13.558 1.00 94.75 88 TRP A CA 1
ATOM 662 C C . TRP A 1 88 ? 4.487 2.459 -12.423 1.00 94.75 88 TRP A C 1
ATOM 664 O O . TRP A 1 88 ? 5.006 2.855 -11.379 1.00 94.75 88 TRP A O 1
ATOM 674 N N . SER A 1 89 ? 3.169 2.471 -12.613 1.00 95.69 89 SER A N 1
ATOM 675 C CA . SER A 1 89 ? 2.198 2.834 -11.581 1.00 95.69 89 SER A CA 1
ATOM 676 C C . SER A 1 89 ? 0.959 1.951 -11.688 1.00 95.69 89 SER A C 1
ATOM 678 O O . SER A 1 89 ? 0.435 1.739 -12.783 1.00 95.69 89 SER A O 1
ATOM 680 N N . SER A 1 90 ? 0.462 1.491 -10.540 1.00 96.06 90 SER A N 1
ATOM 681 C CA . SER A 1 90 ? -0.728 0.642 -10.452 1.00 96.06 90 SER A CA 1
ATOM 682 C C . SER A 1 90 ? -2.011 1.357 -10.862 1.00 96.06 90 SER A C 1
ATOM 684 O O . SER A 1 90 ? -2.995 0.702 -11.203 1.00 96.06 90 SER A O 1
ATOM 686 N N . SER A 1 91 ? -2.029 2.693 -10.814 1.00 96.69 91 SER A N 1
ATOM 687 C CA . SER A 1 91 ? -3.174 3.521 -11.188 1.00 96.69 91 SER A CA 1
ATOM 688 C C . SER A 1 91 ? -3.146 3.976 -12.649 1.00 96.69 91 SER A C 1
ATOM 690 O O . SER A 1 91 ? -4.150 4.494 -13.146 1.00 96.69 91 SER A O 1
ATOM 692 N N . ALA A 1 92 ? -2.041 3.748 -13.368 1.00 96.12 92 ALA A N 1
ATOM 693 C CA . ALA A 1 92 ? -1.896 4.163 -14.757 1.00 96.12 92 ALA A CA 1
ATOM 694 C C . ALA A 1 92 ? -3.011 3.569 -15.639 1.00 96.12 92 ALA A C 1
ATOM 696 O O . ALA A 1 92 ? -3.192 2.357 -15.733 1.00 96.12 92 ALA A O 1
ATOM 697 N N . GLY A 1 93 ? -3.785 4.442 -16.291 1.00 95.38 93 GLY A N 1
ATOM 698 C CA . GLY A 1 93 ? -4.886 4.045 -17.178 1.00 95.38 93 GLY A CA 1
ATOM 699 C C . GLY A 1 93 ? -6.157 3.552 -16.472 1.00 95.38 93 GLY A C 1
ATOM 700 O O . GLY A 1 93 ? -7.111 3.171 -17.151 1.00 95.38 93 GLY A O 1
ATOM 701 N N . ARG A 1 94 ? -6.214 3.578 -15.135 1.00 95.94 94 AR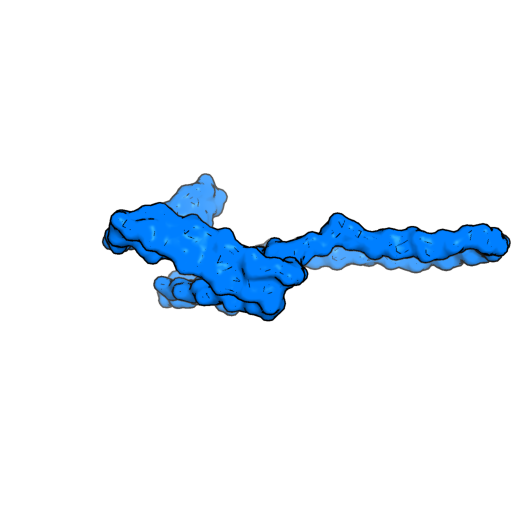G A N 1
ATOM 702 C CA . ARG A 1 94 ? -7.416 3.225 -14.366 1.00 95.94 94 ARG A CA 1
ATOM 703 C C . ARG A 1 94 ? -8.251 4.467 -14.070 1.00 95.94 94 ARG A C 1
ATOM 705 O O . ARG A 1 94 ? -7.728 5.545 -13.810 1.00 95.94 94 ARG A O 1
ATOM 712 N N . ASN A 1 95 ? -9.570 4.292 -14.069 1.00 96.19 95 ASN A N 1
ATOM 713 C CA . ASN A 1 95 ? -10.517 5.313 -13.629 1.00 96.19 95 ASN A CA 1
ATOM 714 C C . ASN A 1 95 ? -11.078 4.930 -12.258 1.00 96.19 95 ASN A C 1
ATOM 716 O O . ASN A 1 95 ? -11.512 3.794 -12.066 1.00 96.19 95 ASN A O 1
ATOM 720 N N . PHE A 1 96 ? -11.130 5.888 -11.334 1.00 95.81 96 PHE A N 1
ATOM 721 C CA . PHE A 1 96 ? -11.713 5.698 -10.006 1.00 95.81 96 PHE A CA 1
ATOM 722 C C . PHE A 1 96 ? -13.006 6.498 -9.871 1.00 95.81 96 PHE A C 1
ATOM 724 O O . PHE A 1 96 ? -13.079 7.675 -10.242 1.00 95.81 96 PHE A O 1
ATOM 731 N N . MET A 1 97 ? -14.043 5.855 -9.334 1.00 95.81 97 MET A N 1
ATOM 732 C CA . MET A 1 97 ? -15.338 6.495 -9.130 1.00 95.81 97 MET A CA 1
ATOM 733 C C . MET A 1 97 ? -15.215 7.598 -8.078 1.00 95.81 97 MET A C 1
ATOM 735 O O . MET A 1 97 ? -14.583 7.411 -7.038 1.00 95.81 97 MET A O 1
ATOM 739 N N . GLN A 1 98 ? -15.851 8.738 -8.341 1.00 95.62 98 GLN A N 1
ATOM 740 C CA . GLN A 1 98 ? -15.874 9.895 -7.443 1.00 95.62 98 GLN A CA 1
ATOM 741 C C . GLN A 1 98 ? -16.919 9.682 -6.341 1.00 95.62 98 GLN A C 1
ATOM 743 O O . GLN A 1 98 ? -18.003 10.261 -6.361 1.00 95.62 98 GLN A O 1
ATOM 748 N N . MET A 1 99 ? -16.614 8.776 -5.416 1.00 92.81 99 MET A N 1
ATOM 749 C CA . MET A 1 99 ? -17.481 8.404 -4.304 1.00 92.81 99 MET A CA 1
ATOM 750 C C . MET A 1 99 ? -16.665 8.375 -3.017 1.00 92.81 99 MET A C 1
ATOM 752 O O . MET A 1 99 ? -15.608 7.745 -2.980 1.00 92.81 99 MET A O 1
ATOM 756 N N . LEU A 1 100 ? -17.189 9.017 -1.969 1.00 95.06 100 LEU A N 1
ATOM 757 C CA . LEU A 1 100 ? -16.593 8.945 -0.641 1.00 95.06 100 LEU A CA 1
ATOM 758 C C . LEU A 1 100 ? -16.616 7.498 -0.141 1.00 95.06 100 LEU A C 1
ATOM 760 O O . LEU A 1 100 ? -17.637 6.814 -0.228 1.00 95.06 100 LEU A O 1
ATOM 764 N N . GLY A 1 101 ? -15.482 7.041 0.369 1.00 94.12 101 GLY A N 1
ATOM 765 C CA . GLY A 1 101 ? -15.319 5.725 0.965 1.00 94.12 101 GLY A CA 1
ATOM 766 C C . GLY A 1 101 ? -14.745 5.842 2.364 1.00 94.12 101 GLY A C 1
ATOM 767 O O . GLY A 1 101 ? -14.014 6.781 2.655 1.00 94.12 101 GLY A O 1
ATOM 768 N N . GLN A 1 102 ? -15.055 4.867 3.207 1.00 97.00 102 GLN A N 1
ATOM 769 C CA . GLN A 1 102 ? -14.474 4.753 4.534 1.00 97.00 102 GLN A CA 1
ATOM 770 C C . GLN A 1 102 ? -14.073 3.301 4.769 1.00 97.00 102 GLN A C 1
ATOM 772 O O . GLN A 1 102 ? -14.836 2.387 4.452 1.00 97.00 102 GLN A O 1
ATOM 777 N N . GLU A 1 103 ? -12.898 3.095 5.349 1.00 96.94 103 GLU A N 1
ATOM 778 C CA . GLU A 1 103 ? -12.472 1.804 5.877 1.00 96.94 103 GLU A CA 1
ATOM 779 C C . GLU A 1 103 ? -12.164 1.932 7.358 1.00 96.94 103 GLU A C 1
ATOM 781 O O . GLU A 1 103 ? -11.683 2.960 7.827 1.00 96.94 103 GLU A O 1
ATOM 786 N N . THR A 1 104 ? -12.503 0.905 8.127 1.00 97.75 104 THR A N 1
ATOM 787 C CA . THR A 1 104 ? -12.236 0.883 9.564 1.00 97.75 104 THR A CA 1
ATOM 788 C C . THR A 1 104 ? -11.430 -0.354 9.897 1.00 97.75 104 THR A C 1
ATOM 790 O O . THR A 1 104 ? -11.918 -1.471 9.736 1.00 97.75 104 THR A O 1
ATOM 793 N N . VAL A 1 105 ? -10.211 -0.142 10.383 1.00 97.94 105 VAL A N 1
ATOM 794 C CA . VAL A 1 105 ? -9.303 -1.190 10.847 1.00 97.94 105 VAL A CA 1
ATOM 795 C C . VAL A 1 105 ? -9.423 -1.256 12.365 1.00 97.94 105 VAL A C 1
ATOM 797 O O . VAL A 1 105 ? -9.080 -0.299 13.062 1.00 97.94 105 VAL A O 1
ATOM 800 N N . GLN A 1 106 ? -9.973 -2.345 12.901 1.00 98.19 106 GLN A N 1
ATOM 801 C CA . GLN A 1 106 ? -10.168 -2.487 14.350 1.00 98.19 106 GLN A CA 1
ATOM 802 C C . GLN A 1 106 ? -8.824 -2.671 15.080 1.00 98.19 106 GLN A C 1
ATOM 804 O O . GLN A 1 106 ? -7.826 -3.008 14.440 1.00 98.19 106 GLN A O 1
ATOM 809 N N . PRO A 1 107 ? -8.775 -2.472 16.411 1.00 97.56 107 PRO A N 1
ATOM 810 C CA . PRO A 1 107 ? -7.601 -2.808 17.217 1.00 97.56 107 PRO A CA 1
ATOM 811 C C . PRO A 1 107 ? -7.083 -4.224 16.939 1.00 97.56 107 PRO A C 1
ATOM 813 O O . PRO A 1 107 ? -7.852 -5.187 16.966 1.00 97.56 107 PRO A O 1
ATOM 816 N N . GLY A 1 108 ? -5.784 -4.343 16.673 1.00 95.69 108 GLY A N 1
ATOM 817 C CA . GLY A 1 108 ? -5.096 -5.595 16.358 1.00 95.69 108 GLY A CA 1
ATOM 818 C C . GLY A 1 108 ? -5.401 -6.181 14.975 1.00 95.69 108 GLY A C 1
ATOM 819 O O . GLY A 1 108 ? -5.011 -7.317 14.716 1.00 95.69 108 GLY A O 1
ATOM 820 N N . GLN A 1 109 ? -6.122 -5.464 14.104 1.00 97.81 109 GLN A N 1
ATOM 821 C CA . GLN A 1 109 ? -6.374 -5.902 12.731 1.00 97.81 109 GLN A CA 1
ATOM 822 C C . GLN A 1 109 ? -5.362 -5.339 11.741 1.00 97.81 109 GLN A C 1
ATOM 824 O O . GLN A 1 109 ? -4.817 -4.245 11.921 1.00 97.81 109 GLN A O 1
ATOM 829 N N . ASN A 1 110 ? -5.228 -6.078 10.639 1.00 96.81 110 ASN A N 1
ATOM 830 C CA . ASN A 1 110 ? -4.425 -5.693 9.495 1.00 96.81 110 ASN A CA 1
ATOM 831 C C . ASN A 1 110 ? -5.338 -5.450 8.290 1.00 96.81 110 ASN A C 1
ATOM 833 O O . ASN A 1 110 ? -6.309 -6.177 8.063 1.00 96.81 110 ASN A O 1
ATOM 837 N N . LEU A 1 111 ? -5.002 -4.429 7.514 1.00 97.88 111 LEU A N 1
ATOM 838 C CA . LEU A 1 111 ? -5.546 -4.138 6.200 1.00 97.88 111 LEU A CA 1
ATOM 839 C C . LEU A 1 111 ? -4.455 -4.445 5.173 1.00 97.88 111 LEU A C 1
ATOM 841 O O . LEU A 1 111 ? -3.359 -3.894 5.261 1.00 97.88 111 LEU A O 1
ATOM 845 N N . LEU A 1 112 ? -4.750 -5.333 4.224 1.00 98.00 112 LEU A N 1
ATOM 846 C CA . LEU A 1 112 ? -3.785 -5.840 3.251 1.00 98.00 112 LEU A CA 1
ATOM 847 C C . LEU A 1 112 ? -4.261 -5.565 1.824 1.00 98.00 112 LEU A C 1
ATOM 849 O O . LEU A 1 112 ? -5.389 -5.900 1.464 1.00 98.00 112 LEU A O 1
ATOM 853 N N . TYR A 1 113 ? -3.358 -5.031 1.009 1.00 98.12 113 TYR A N 1
ATOM 854 C CA . TYR A 1 113 ? -3.520 -4.864 -0.431 1.00 98.12 113 TYR A CA 1
ATOM 855 C C . TYR A 1 113 ? -2.401 -5.581 -1.175 1.00 98.12 113 TYR A C 1
ATOM 857 O O . TYR A 1 113 ? -1.266 -5.633 -0.696 1.00 98.12 113 TYR A O 1
ATOM 865 N N . SER A 1 114 ? -2.710 -6.122 -2.350 1.00 97.25 114 SER A N 1
ATOM 866 C CA . SER A 1 114 ? -1.729 -6.765 -3.225 1.00 97.25 114 SER A CA 1
ATOM 867 C C . SER A 1 114 ? -1.967 -6.369 -4.677 1.00 97.25 114 SER A C 1
ATOM 869 O O . SER A 1 114 ? -3.115 -6.177 -5.076 1.00 97.25 114 SER A O 1
ATOM 871 N N . GLU A 1 115 ? -0.888 -6.230 -5.440 1.00 97.06 115 GLU A N 1
ATOM 872 C CA . GLU A 1 115 ? -0.906 -5.838 -6.852 1.00 97.06 115 GLU A CA 1
ATOM 873 C C . GLU A 1 115 ? 0.177 -6.602 -7.623 1.00 97.06 115 GLU A C 1
ATOM 875 O O . GLU A 1 115 ? 1.229 -6.897 -7.048 1.00 97.06 115 GLU A O 1
ATOM 880 N N . GLN A 1 116 ? -0.096 -6.921 -8.892 1.00 92.44 116 GLN A N 1
ATOM 881 C CA . GLN A 1 116 ? 0.803 -7.650 -9.801 1.00 92.44 116 GLN A CA 1
ATOM 882 C C . GLN A 1 116 ? 1.014 -6.907 -11.124 1.00 92.44 116 GLN A C 1
ATOM 884 O O . GLN A 1 116 ? 0.081 -6.196 -11.564 1.00 92.44 116 GLN A O 1
#